Protein AF-A0A7C9RNE8-F1 (afdb_monomer)

Solvent-accessible surface area (backbone atoms only — not comparable to full-atom values): 7217 Å² total; per-residue (Å²): 137,89,84,79,63,89,86,53,54,73,66,55,44,54,53,49,50,53,52,52,53,47,56,58,43,52,35,71,68,46,35,50,52,49,52,48,52,63,75,42,45,91,76,50,52,70,67,58,57,49,52,54,51,52,52,55,50,53,52,31,50,56,46,13,55,58,44,45,55,36,30,7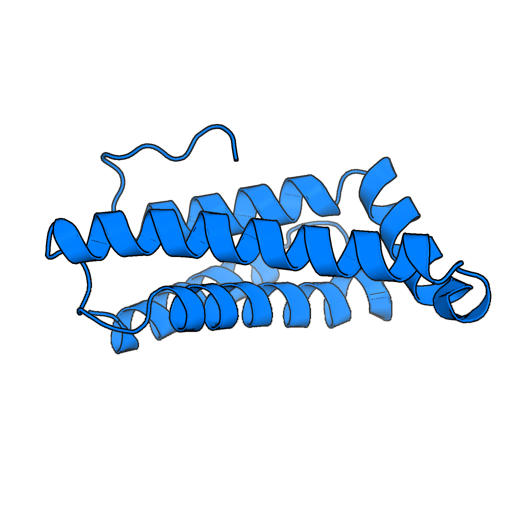6,71,67,74,31,52,93,62,65,33,59,59,52,21,44,53,58,47,47,56,53,50,55,50,44,46,52,37,41,71,70,67,62,49,70,74,88,44,72,66,54,52,50,53,53,50,54,52,51,54,54,51,46,70,75,40,93

Mean predicted aligned error: 4.88 Å

pLDDT: mean 87.77, std 9.47, range [42.12, 97.69]

Foldseek 3Di:
DPDDDLPDAPLVSLVVLLVVVLVVCLDPVNLVVVLCCVVCVVVDDPVRVVVVVVVLVVSLVVQLVSVVVCVVVVSWPPDRSSVLSVQSSVQSVVVCCVACNPVVHSDCDPVNSVSNSVSSVVSRVVTD

Radius of gyration: 15.44 Å; Cα contacts (8 Å, |Δi|>4): 75; chains: 1; bounding box: 42×25×38 Å

InterPro domains:
  IPR036271 Tetracyclin repressor-like, C-terminal domain superfamily [SSF48498] (9-104)
  IPR039536 Transcriptional regulator TetR, C-terminal, Proteobacteria type [PF14246] (13-116)

Organism: NCBI:txid2712852

Sequence (128 aa):
MQNVNHDDSVRDMLVGILRSMWALITTDSNRKALIIMFHEQPLLKKEQTSWIIDTFHSVIEQIAELLEERVQRGELRPLNCRLMARQLSALFQSYLFERVFILGEHELSEDSKRYFLANIDFLLECWK

Structure (mmCIF, N/CA/C/O backbone):
data_AF-A0A7C9RNE8-F1
#
_entry.id   AF-A0A7C9RNE8-F1
#
loop_
_atom_site.group_PDB
_atom_site.id
_atom_site.type_symbol
_atom_site.label_atom_id
_atom_site.label_alt_id
_atom_site.label_comp_id
_atom_site.label_asym_id
_atom_site.label_entity_id
_atom_site.label_seq_id
_atom_site.pdbx_PDB_ins_code
_atom_site.Cartn_x
_atom_site.Cartn_y
_atom_site.Cartn_z
_atom_site.occupancy
_atom_site.B_iso_or_equiv
_atom_site.auth_seq_id
_atom_site.auth_comp_id
_atom_site.auth_asym_id
_atom_site.auth_atom_id
_atom_site.pdbx_PDB_model_num
ATOM 1 N N . MET A 1 1 ? -0.685 11.190 -2.749 1.00 54.53 1 MET A N 1
ATOM 2 C CA . MET A 1 1 ? -1.921 10.382 -2.834 1.00 54.53 1 MET A CA 1
ATOM 3 C C . MET A 1 1 ? -3.081 11.328 -3.116 1.00 54.53 1 MET A C 1
ATOM 5 O O . MET A 1 1 ? -3.316 12.203 -2.301 1.00 54.53 1 MET A O 1
ATOM 9 N N . GLN A 1 2 ? -3.735 11.257 -4.276 1.00 42.12 2 GLN A N 1
ATOM 10 C CA . GLN A 1 2 ? -4.911 12.091 -4.576 1.00 42.12 2 GLN A CA 1
ATOM 11 C C . GLN A 1 2 ? -6.114 11.148 -4.732 1.00 42.12 2 GLN A C 1
ATOM 13 O O . GLN A 1 2 ? -6.044 10.245 -5.559 1.00 42.12 2 GLN A O 1
ATOM 18 N N . ASN A 1 3 ? -7.160 11.353 -3.917 1.00 50.31 3 ASN A N 1
ATOM 19 C CA . ASN A 1 3 ? -8.394 10.551 -3.752 1.00 50.31 3 ASN A CA 1
ATOM 20 C C . ASN A 1 3 ? -8.379 9.430 -2.690 1.00 50.31 3 ASN A C 1
ATOM 22 O O . ASN A 1 3 ? -8.786 8.307 -2.976 1.00 50.31 3 ASN A O 1
ATOM 26 N N . VAL A 1 4 ? -7.981 9.730 -1.448 1.00 57.59 4 VAL A N 1
ATOM 27 C CA . VAL A 1 4 ? -8.457 8.943 -0.292 1.00 57.59 4 VAL A CA 1
ATOM 28 C C . VAL A 1 4 ? -9.709 9.639 0.237 1.00 57.59 4 VAL A C 1
ATOM 30 O O . VAL A 1 4 ? -9.627 10.771 0.703 1.00 57.59 4 VAL A O 1
ATOM 33 N N . ASN A 1 5 ? -10.875 9.007 0.107 1.00 62.31 5 ASN A N 1
ATOM 34 C CA . ASN A 1 5 ? -12.119 9.542 0.650 1.00 62.31 5 ASN A CA 1
ATOM 35 C C . ASN A 1 5 ? -12.203 9.191 2.145 1.00 62.31 5 ASN A C 1
ATOM 37 O O . ASN A 1 5 ? -12.158 8.020 2.523 1.00 62.31 5 ASN A O 1
ATOM 41 N N . HIS A 1 6 ? -12.283 10.200 3.014 1.00 60.66 6 HIS A N 1
ATOM 42 C CA . HIS A 1 6 ? -12.213 10.004 4.468 1.00 60.66 6 HIS A CA 1
ATOM 43 C C . HIS A 1 6 ? -13.458 9.322 5.064 1.00 60.66 6 HIS A C 1
ATOM 45 O O . HIS A 1 6 ? -13.391 8.882 6.214 1.00 60.66 6 HIS A O 1
ATOM 51 N N . ASP A 1 7 ? -14.538 9.194 4.289 1.00 71.19 7 ASP A N 1
ATOM 52 C CA . ASP A 1 7 ? -15.770 8.487 4.671 1.00 71.19 7 ASP A CA 1
ATOM 53 C C . ASP A 1 7 ? -15.758 6.999 4.282 1.00 71.19 7 ASP A C 1
ATOM 55 O O . ASP A 1 7 ? -16.617 6.231 4.720 1.00 71.19 7 ASP A O 1
ATOM 59 N N . ASP A 1 8 ? -14.779 6.567 3.483 1.00 82.56 8 ASP A N 1
ATOM 60 C CA . ASP A 1 8 ? -14.659 5.169 3.079 1.00 82.56 8 ASP A CA 1
ATOM 61 C C . ASP A 1 8 ? -14.278 4.288 4.277 1.00 82.56 8 ASP A C 1
ATOM 63 O O . ASP A 1 8 ? -13.581 4.722 5.207 1.00 82.56 8 ASP A O 1
ATOM 67 N N . SER A 1 9 ? -14.699 3.019 4.233 1.00 92.12 9 SER A N 1
ATOM 68 C CA . SER A 1 9 ? -14.286 2.026 5.2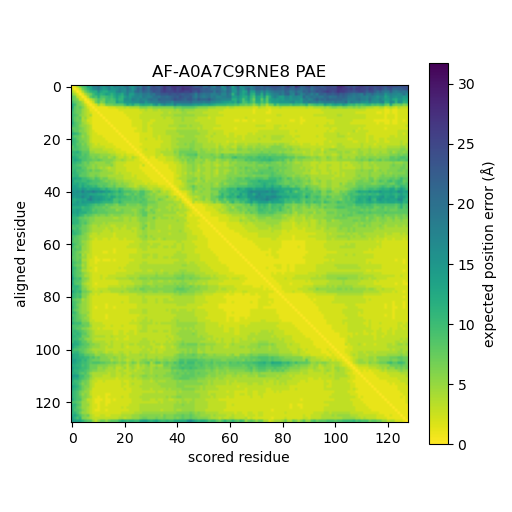24 1.00 92.12 9 SER A CA 1
ATOM 69 C C . SER A 1 9 ? -12.760 1.873 5.230 1.00 92.12 9 SER A C 1
ATOM 71 O O . SER A 1 9 ? -12.106 2.036 4.197 1.00 92.12 9 SER A O 1
ATOM 73 N N . VAL A 1 10 ? -12.164 1.483 6.367 1.00 94.06 10 VAL A N 1
ATOM 74 C CA . VAL A 1 10 ? -10.709 1.226 6.440 1.00 94.06 10 VAL A CA 1
ATOM 75 C C . VAL A 1 10 ? -10.255 0.253 5.346 1.00 94.06 10 VAL A C 1
ATOM 77 O O . VAL A 1 10 ? -9.187 0.416 4.764 1.00 94.06 10 VAL A O 1
ATOM 80 N N . ARG A 1 11 ? -11.085 -0.744 5.021 1.00 95.00 11 ARG A N 1
ATOM 81 C CA . ARG A 1 11 ? -10.798 -1.701 3.952 1.00 95.00 11 ARG A CA 1
ATOM 82 C C . ARG A 1 11 ? -10.687 -1.015 2.594 1.00 95.00 11 ARG A C 1
ATOM 84 O O . ARG A 1 11 ? -9.701 -1.224 1.894 1.00 95.00 11 ARG A O 1
ATOM 91 N N . ASP A 1 12 ? -11.666 -0.194 2.239 1.00 93.69 12 ASP A N 1
ATOM 92 C CA . ASP A 1 12 ? -11.696 0.499 0.949 1.00 93.69 12 ASP A CA 1
ATOM 93 C C . ASP A 1 12 ? -10.560 1.520 0.836 1.00 93.69 12 ASP A C 1
ATOM 95 O O . ASP A 1 12 ? -9.916 1.608 -0.210 1.00 93.69 12 ASP A O 1
ATOM 99 N N . MET A 1 13 ? -10.222 2.190 1.943 1.00 93.94 13 MET A N 1
ATOM 100 C CA . MET A 1 13 ? -9.037 3.042 2.043 1.00 93.94 13 MET A CA 1
ATOM 101 C C . MET A 1 13 ? -7.758 2.263 1.696 1.00 93.94 13 MET A C 1
ATOM 103 O O . MET A 1 13 ? -6.994 2.693 0.832 1.00 93.94 13 MET A O 1
ATOM 107 N N . LEU A 1 14 ? -7.526 1.099 2.316 1.00 94.62 14 LEU A N 1
ATOM 108 C CA . LEU A 1 14 ? -6.343 0.268 2.047 1.00 94.62 14 LEU A CA 1
ATOM 109 C C . LEU A 1 14 ? -6.299 -0.223 0.592 1.00 94.62 14 LEU A C 1
ATOM 111 O O . LEU A 1 14 ? -5.240 -0.209 -0.040 1.00 94.62 14 LEU A O 1
ATOM 115 N N . VAL A 1 15 ? -7.451 -0.599 0.027 1.00 93.75 15 VAL A N 1
ATOM 116 C CA . VAL A 1 15 ? -7.564 -0.970 -1.393 1.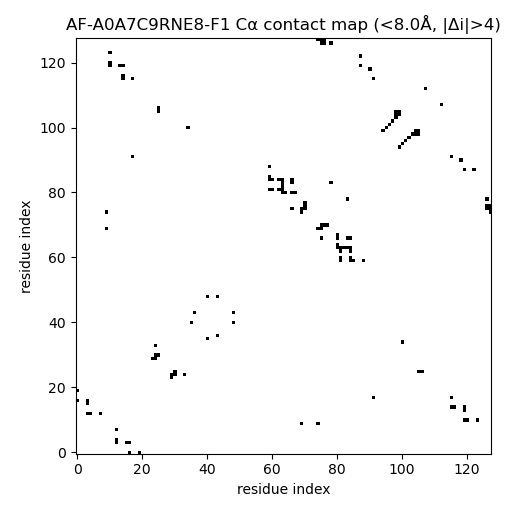00 93.75 15 VAL A CA 1
ATOM 117 C C . VAL A 1 15 ? -7.205 0.214 -2.294 1.00 93.75 15 VAL A C 1
ATOM 119 O O . VAL A 1 15 ? -6.469 0.046 -3.270 1.00 93.75 15 VAL A O 1
ATOM 122 N N . GLY A 1 16 ? -7.694 1.413 -1.974 1.00 91.81 16 GLY A N 1
ATOM 123 C CA . GLY A 1 16 ? -7.392 2.646 -2.698 1.00 91.81 16 GLY A CA 1
ATOM 124 C C . GLY A 1 16 ? -5.903 2.994 -2.675 1.00 91.81 16 GLY A C 1
ATOM 125 O O . GLY A 1 16 ? -5.338 3.355 -3.713 1.00 91.81 16 GLY A O 1
ATOM 126 N N . ILE A 1 17 ? -5.246 2.806 -1.527 1.00 92.38 17 ILE A N 1
ATOM 127 C CA . ILE A 1 17 ? -3.796 2.981 -1.372 1.00 92.38 17 ILE A CA 1
ATOM 128 C C . ILE A 1 17 ? -3.044 2.042 -2.322 1.00 92.38 17 ILE A C 1
ATOM 130 O O . ILE A 1 17 ? -2.255 2.517 -3.139 1.00 92.38 17 ILE A O 1
ATOM 134 N N . LEU A 1 18 ? -3.330 0.734 -2.293 1.00 90.94 18 LEU A N 1
ATOM 135 C CA . LEU A 1 18 ? -2.638 -0.236 -3.153 1.00 90.94 18 LEU A CA 1
ATOM 136 C C . LEU A 1 18 ? -2.867 0.028 -4.643 1.00 90.94 18 LEU A C 1
ATOM 138 O O . LEU A 1 18 ? -1.926 -0.040 -5.433 1.00 90.94 18 LEU A O 1
ATOM 142 N N . ARG A 1 19 ? -4.095 0.382 -5.039 1.00 88.75 19 ARG A N 1
ATOM 143 C CA . ARG A 1 19 ? -4.402 0.759 -6.429 1.00 88.75 19 ARG A CA 1
ATOM 144 C C . ARG A 1 19 ? -3.617 1.988 -6.871 1.00 88.75 19 ARG A C 1
ATOM 146 O O . ARG A 1 19 ? -3.094 2.004 -7.982 1.00 88.75 19 ARG A O 1
ATOM 153 N N . SER A 1 20 ? -3.513 2.991 -6.003 1.00 89.12 20 SER A N 1
ATOM 154 C CA . SER A 1 20 ? -2.760 4.216 -6.283 1.00 89.12 20 SER A CA 1
ATOM 155 C C . SER A 1 20 ? -1.265 3.934 -6.422 1.00 89.12 20 SER A C 1
ATOM 157 O O . SER A 1 20 ? -0.632 4.420 -7.358 1.00 89.12 20 SER A O 1
ATOM 159 N N . MET A 1 21 ? -0.705 3.113 -5.529 1.00 88.88 21 MET A N 1
ATOM 160 C CA . MET A 1 21 ? 0.697 2.699 -5.594 1.00 88.88 21 MET A CA 1
ATOM 161 C C . MET A 1 21 ? 0.985 1.887 -6.862 1.00 88.88 21 MET A C 1
ATOM 163 O O . MET A 1 21 ? 1.978 2.150 -7.539 1.00 88.88 21 MET A O 1
ATOM 167 N N . TRP A 1 22 ? 0.105 0.943 -7.216 1.00 88.38 22 TRP A N 1
ATOM 168 C CA . TRP A 1 22 ? 0.217 0.167 -8.451 1.00 88.38 22 TRP A CA 1
ATOM 169 C C . TRP A 1 22 ? 0.213 1.080 -9.672 1.00 88.38 22 TRP A C 1
ATOM 171 O O . TRP A 1 22 ? 1.175 1.080 -10.432 1.00 88.38 22 TRP A O 1
ATOM 181 N N . ALA A 1 23 ? -0.823 1.914 -9.815 1.00 86.88 23 ALA A N 1
ATOM 182 C CA . ALA A 1 23 ? -0.969 2.815 -10.952 1.00 86.88 23 ALA A CA 1
ATOM 183 C C . ALA A 1 23 ? 0.237 3.748 -11.109 1.00 86.88 23 ALA A C 1
ATOM 185 O O . ALA A 1 23 ? 0.702 3.953 -12.227 1.00 86.88 23 ALA A O 1
ATOM 186 N N . LEU A 1 24 ? 0.772 4.269 -9.999 1.00 86.50 24 LEU A N 1
ATOM 187 C CA . LEU A 1 24 ? 1.967 5.109 -10.006 1.00 86.50 24 LEU A CA 1
ATOM 188 C C . LEU A 1 24 ? 3.173 4.360 -10.586 1.00 86.50 24 LEU A C 1
ATOM 190 O O . LEU A 1 24 ? 3.866 4.891 -11.454 1.00 86.50 24 LEU A O 1
ATOM 194 N N . ILE A 1 25 ? 3.421 3.137 -10.125 1.00 83.19 25 ILE A N 1
ATOM 195 C CA . ILE A 1 25 ? 4.618 2.364 -10.477 1.00 83.19 25 ILE A CA 1
ATOM 196 C C . ILE A 1 25 ? 4.522 1.750 -11.869 1.00 83.19 25 ILE A C 1
ATOM 198 O O . ILE A 1 25 ? 5.530 1.682 -12.566 1.00 83.19 25 ILE A O 1
ATOM 202 N N . THR A 1 26 ? 3.332 1.345 -12.309 1.00 82.38 26 THR A N 1
ATOM 203 C CA . THR A 1 26 ? 3.153 0.689 -13.609 1.00 82.38 26 THR A CA 1
ATOM 204 C C . THR A 1 26 ? 2.959 1.651 -14.775 1.00 82.38 26 THR A C 1
ATOM 206 O O . THR A 1 26 ? 2.832 1.185 -15.909 1.00 82.38 26 THR A O 1
ATOM 209 N N . THR A 1 27 ? 2.970 2.972 -14.548 1.00 85.75 27 THR A N 1
ATOM 210 C CA . THR A 1 27 ? 3.129 3.925 -15.660 1.00 85.75 27 THR A CA 1
ATOM 211 C C . THR A 1 27 ? 4.410 3.602 -16.432 1.00 85.75 27 THR A C 1
ATOM 213 O O . THR A 1 27 ? 5.425 3.246 -15.835 1.00 85.75 27 THR A O 1
ATOM 216 N N . ASP A 1 28 ? 4.383 3.703 -17.765 1.00 82.75 28 ASP A N 1
ATOM 217 C CA . ASP A 1 28 ? 5.517 3.276 -18.599 1.00 82.75 28 ASP A CA 1
ATOM 218 C C . ASP A 1 28 ? 6.830 3.977 -18.206 1.00 82.75 28 ASP A C 1
ATOM 220 O O . ASP A 1 28 ? 7.870 3.326 -18.104 1.00 82.75 28 ASP A O 1
ATOM 224 N N . SER A 1 29 ? 6.765 5.275 -17.890 1.00 85.56 29 SER A N 1
ATOM 225 C CA . SER A 1 29 ? 7.909 6.060 -17.422 1.00 85.56 29 SER A CA 1
ATOM 226 C C . SER A 1 29 ? 8.444 5.571 -16.077 1.00 85.56 29 SER A C 1
ATOM 228 O O . SER A 1 29 ? 9.641 5.306 -15.962 1.00 85.56 29 SER A O 1
ATOM 230 N N . ASN A 1 30 ? 7.580 5.416 -15.068 1.00 84.69 30 ASN A N 1
ATOM 231 C CA . ASN A 1 30 ? 8.025 5.058 -13.720 1.00 84.69 30 ASN A CA 1
ATOM 232 C C . ASN A 1 30 ? 8.488 3.605 -13.661 1.00 84.69 30 ASN A C 1
ATOM 234 O O . ASN A 1 30 ? 9.497 3.317 -13.023 1.00 84.69 30 ASN A O 1
ATOM 238 N N . ARG A 1 31 ? 7.817 2.702 -14.384 1.00 86.12 31 ARG A N 1
ATOM 239 C CA . ARG A 1 31 ? 8.214 1.298 -14.492 1.00 86.12 31 ARG A CA 1
ATOM 240 C C . ARG A 1 31 ? 9.600 1.168 -15.107 1.00 86.12 31 ARG A C 1
ATOM 242 O O . ARG A 1 31 ? 10.454 0.500 -14.533 1.00 86.12 31 ARG A O 1
ATOM 249 N N . LYS A 1 32 ? 9.845 1.816 -16.254 1.00 84.31 32 LYS A N 1
ATOM 250 C CA . LYS A 1 32 ? 11.163 1.798 -16.911 1.00 84.31 32 LYS A CA 1
ATOM 251 C C . LYS A 1 32 ? 12.235 2.401 -16.013 1.00 84.31 32 LYS A C 1
ATOM 253 O O . LYS A 1 32 ? 13.295 1.804 -15.873 1.00 84.31 32 LYS A O 1
ATOM 258 N N . ALA A 1 33 ? 11.946 3.535 -15.373 1.00 83.81 33 ALA A N 1
ATOM 259 C CA . ALA A 1 33 ? 12.869 4.158 -14.433 1.00 83.81 33 ALA A CA 1
ATOM 260 C C . ALA A 1 33 ? 13.219 3.210 -13.277 1.00 83.81 33 ALA A C 1
ATOM 262 O O . ALA A 1 33 ? 14.395 3.023 -12.985 1.00 83.81 33 ALA A O 1
ATOM 263 N N . LEU A 1 34 ? 12.227 2.561 -12.662 1.00 82.56 34 LEU A N 1
ATOM 264 C CA . LEU A 1 34 ? 12.448 1.600 -11.580 1.00 82.56 34 LEU A CA 1
ATOM 265 C C . LEU A 1 34 ? 13.252 0.384 -12.045 1.00 82.56 34 LEU A C 1
ATOM 267 O O . LEU A 1 34 ? 14.232 0.043 -11.394 1.00 82.56 34 LEU A O 1
ATOM 271 N N . ILE A 1 35 ? 12.902 -0.227 -13.181 1.00 82.62 35 ILE A N 1
ATOM 272 C CA . ILE A 1 35 ? 13.649 -1.364 -13.746 1.00 82.62 35 ILE A CA 1
ATOM 273 C C . ILE A 1 35 ? 15.114 -0.987 -13.98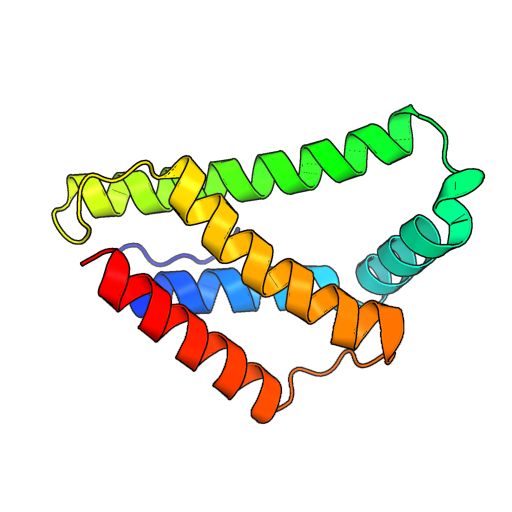8 1.00 82.62 35 ILE A C 1
ATOM 275 O O . ILE A 1 35 ? 16.004 -1.739 -13.603 1.00 82.62 35 ILE A O 1
ATOM 279 N N . ILE A 1 36 ? 15.373 0.181 -14.587 1.00 82.44 36 ILE A N 1
ATOM 280 C CA . ILE A 1 36 ? 16.737 0.677 -14.809 1.00 82.44 36 ILE A CA 1
ATOM 281 C C . ILE A 1 36 ? 17.448 0.875 -13.471 1.00 82.44 36 ILE A C 1
ATOM 283 O O . ILE A 1 36 ? 18.571 0.418 -13.313 1.00 82.44 36 ILE A O 1
ATOM 287 N N . MET A 1 37 ? 16.802 1.508 -12.491 1.00 79.06 37 MET A N 1
ATOM 288 C CA . MET A 1 37 ? 17.409 1.740 -11.179 1.00 79.06 37 MET A CA 1
ATOM 289 C C . MET A 1 37 ? 17.751 0.436 -10.444 1.00 79.06 37 MET A C 1
ATOM 291 O O . MET A 1 37 ? 18.770 0.378 -9.761 1.00 79.06 37 MET A O 1
ATOM 295 N N . PHE A 1 38 ? 16.937 -0.613 -10.590 1.00 78.38 38 PHE A N 1
ATOM 296 C CA . PHE A 1 38 ? 17.222 -1.920 -9.997 1.00 78.38 38 PHE A CA 1
ATOM 297 C C . PHE A 1 38 ? 18.312 -2.690 -10.755 1.00 78.38 38 PHE A C 1
ATOM 299 O O . PHE A 1 38 ? 19.210 -3.234 -10.116 1.00 78.38 38 PHE A O 1
ATOM 306 N N . HIS A 1 39 ? 18.271 -2.724 -12.091 1.00 80.31 39 HIS A N 1
ATOM 307 C CA . HIS A 1 39 ? 19.279 -3.428 -12.894 1.00 80.31 39 HIS A CA 1
ATOM 308 C C . HIS A 1 39 ? 20.646 -2.745 -12.862 1.00 80.31 39 HIS A C 1
ATOM 310 O O . HIS A 1 39 ? 21.668 -3.407 -12.712 1.00 80.31 39 HIS A O 1
ATOM 316 N N . GLU A 1 40 ? 20.664 -1.419 -12.950 1.00 81.81 40 GLU A N 1
ATOM 317 C CA . GLU A 1 40 ? 21.879 -0.608 -12.988 1.00 81.81 40 GLU A CA 1
ATOM 318 C C . GLU A 1 40 ? 22.268 -0.104 -11.593 1.00 81.81 40 GLU A C 1
ATOM 320 O O . GLU A 1 40 ? 23.003 0.875 -11.473 1.00 81.81 40 GLU A O 1
ATOM 325 N N . GLN A 1 41 ? 21.793 -0.756 -10.522 1.00 79.50 41 GLN A N 1
ATOM 326 C CA . GLN A 1 41 ? 22.082 -0.364 -9.138 1.00 79.50 41 GLN A CA 1
ATOM 327 C C . GLN A 1 41 ? 23.581 -0.106 -8.881 1.00 79.50 41 GLN A C 1
ATOM 329 O O . GLN A 1 41 ? 23.883 0.902 -8.237 1.00 79.50 41 GLN A O 1
ATOM 334 N N . PRO A 1 42 ? 24.530 -0.910 -9.411 1.00 81.94 42 PRO A N 1
ATOM 335 C CA . PRO A 1 42 ? 25.960 -0.649 -9.234 1.00 81.94 42 PRO A CA 1
ATOM 336 C C . PRO A 1 42 ? 26.461 0.630 -9.922 1.00 81.94 42 PRO A C 1
ATOM 338 O O . PRO A 1 42 ? 27.510 1.153 -9.550 1.00 81.94 42 PRO A O 1
ATOM 341 N N . LEU A 1 43 ? 25.737 1.126 -10.930 1.00 81.06 43 LEU A N 1
ATOM 342 C CA . LEU A 1 43 ? 26.054 2.347 -11.676 1.00 81.06 43 LEU A CA 1
ATOM 343 C C . LEU A 1 43 ? 25.368 3.591 -11.095 1.00 81.06 43 LEU A C 1
ATOM 345 O O . LEU A 1 43 ? 25.696 4.714 -11.490 1.00 81.06 43 LEU A O 1
ATOM 349 N N . LEU A 1 44 ? 24.426 3.418 -10.162 1.00 80.62 44 LEU A N 1
ATOM 350 C CA . LEU A 1 44 ? 23.759 4.534 -9.504 1.00 80.62 44 LEU A CA 1
ATOM 351 C C . LEU A 1 44 ? 24.701 5.242 -8.530 1.00 80.62 44 LEU A C 1
ATOM 353 O O . LEU A 1 44 ? 25.412 4.635 -7.727 1.00 80.62 44 LEU A O 1
ATOM 357 N N . LYS A 1 45 ? 24.651 6.575 -8.543 1.00 84.50 45 LYS A N 1
ATOM 358 C CA . LYS A 1 45 ? 25.300 7.390 -7.516 1.00 84.50 45 LYS A CA 1
ATOM 359 C C . LYS A 1 45 ? 24.598 7.175 -6.178 1.00 84.50 45 LYS A C 1
ATOM 361 O O . LYS A 1 45 ? 23.379 7.024 -6.125 1.00 84.50 45 LYS A O 1
ATOM 366 N N . LYS A 1 46 ? 25.351 7.291 -5.081 1.00 83.94 46 LYS A N 1
ATOM 367 C CA . LYS A 1 46 ? 24.819 7.201 -3.709 1.00 83.94 46 LYS A CA 1
ATOM 368 C C . LYS A 1 46 ? 23.574 8.073 -3.496 1.00 83.94 46 LYS A C 1
ATOM 370 O O . LYS A 1 46 ? 22.615 7.615 -2.894 1.00 83.94 46 LYS A O 1
ATOM 375 N N . GLU A 1 47 ? 23.579 9.295 -4.025 1.00 83.25 47 GLU A N 1
ATOM 376 C CA . GLU A 1 47 ? 22.448 10.231 -3.945 1.00 83.25 47 GLU A CA 1
ATOM 377 C C . GLU A 1 47 ? 21.176 9.685 -4.609 1.00 83.25 47 GLU A C 1
ATOM 379 O O . GLU A 1 47 ? 20.088 9.834 -4.061 1.00 83.25 47 GLU A O 1
ATOM 384 N N . GLN A 1 48 ? 21.306 9.003 -5.751 1.00 78.31 48 GLN A N 1
ATOM 385 C CA . GLN A 1 48 ? 20.176 8.399 -6.464 1.00 78.31 48 GLN A CA 1
ATOM 386 C C . GLN A 1 48 ? 19.608 7.220 -5.671 1.00 78.31 48 GLN A C 1
ATOM 388 O O . GLN A 1 48 ? 18.397 7.111 -5.506 1.00 78.31 48 GLN A O 1
ATOM 393 N N . THR A 1 49 ? 20.479 6.380 -5.108 1.00 80.44 49 THR A N 1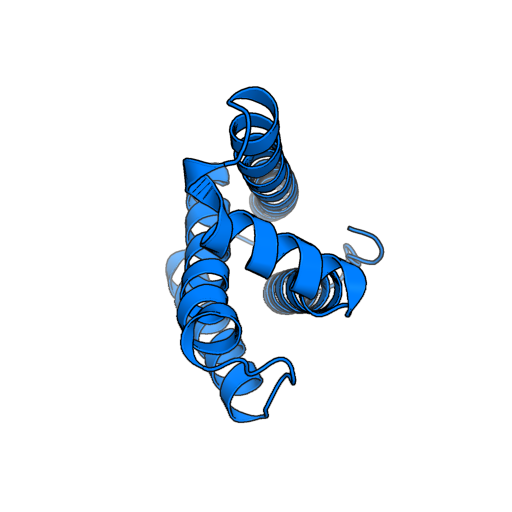
ATOM 394 C CA . THR A 1 49 ? 20.068 5.262 -4.249 1.00 80.44 49 THR A CA 1
ATOM 395 C C . THR A 1 49 ? 19.381 5.751 -2.970 1.00 80.44 49 THR A C 1
ATOM 397 O O . THR A 1 49 ? 18.361 5.192 -2.570 1.00 80.44 49 THR A O 1
ATOM 400 N N . SER A 1 50 ? 19.891 6.818 -2.346 1.00 84.50 50 SER A N 1
ATOM 401 C CA . SER A 1 50 ? 19.261 7.446 -1.176 1.00 84.50 50 SER A CA 1
ATOM 402 C C . SER A 1 50 ? 17.889 8.026 -1.509 1.00 84.50 50 SER A C 1
ATOM 404 O O . SER A 1 50 ? 16.932 7.755 -0.792 1.00 84.50 50 SER A O 1
ATOM 406 N N . TRP A 1 51 ? 17.759 8.730 -2.636 1.00 82.75 51 TRP A N 1
ATOM 407 C CA . TRP A 1 51 ? 16.484 9.302 -3.070 1.00 82.75 51 TRP A CA 1
ATOM 408 C C . TRP A 1 51 ? 15.375 8.246 -3.240 1.00 82.75 51 TRP A C 1
ATOM 410 O O . TRP A 1 51 ? 14.226 8.484 -2.861 1.00 82.75 51 TRP A O 1
ATOM 420 N N . ILE A 1 52 ? 15.707 7.054 -3.752 1.00 79.00 52 ILE A N 1
ATOM 421 C CA . ILE A 1 52 ? 14.751 5.938 -3.871 1.00 79.00 52 ILE A CA 1
ATOM 422 C C . ILE A 1 52 ? 14.260 5.500 -2.486 1.00 79.00 52 ILE A C 1
ATOM 424 O O . ILE A 1 52 ? 13.056 5.357 -2.265 1.00 79.00 52 ILE A O 1
ATOM 428 N N . ILE A 1 53 ? 15.187 5.299 -1.548 1.00 84.94 53 ILE A N 1
ATOM 429 C CA . ILE A 1 53 ? 14.870 4.874 -0.179 1.00 84.94 53 ILE A CA 1
ATOM 430 C C . ILE A 1 53 ? 13.992 5.921 0.514 1.00 84.94 53 ILE A C 1
ATOM 432 O O . ILE A 1 53 ? 12.972 5.573 1.109 1.00 84.94 53 ILE A O 1
ATOM 436 N N . ASP A 1 54 ? 14.338 7.199 0.381 1.00 87.81 54 ASP A N 1
ATOM 437 C CA . ASP A 1 54 ? 13.592 8.303 0.984 1.00 87.81 54 ASP A CA 1
ATOM 438 C C . ASP A 1 54 ? 12.181 8.427 0.399 1.00 87.81 54 ASP A C 1
ATOM 440 O O . ASP A 1 54 ? 11.226 8.700 1.128 1.00 87.81 54 ASP A O 1
ATOM 444 N N . THR A 1 55 ? 12.017 8.132 -0.894 1.00 84.50 55 THR A N 1
ATOM 445 C CA . THR A 1 55 ? 10.699 8.069 -1.537 1.00 84.50 55 THR A CA 1
ATOM 446 C C . THR A 1 55 ? 9.833 6.976 -0.909 1.00 84.50 55 THR A C 1
ATOM 448 O O . THR A 1 55 ? 8.686 7.235 -0.541 1.00 84.50 55 THR A O 1
ATOM 451 N N . PHE A 1 56 ? 10.371 5.766 -0.714 1.00 86.62 56 PHE A N 1
ATOM 452 C CA . PHE A 1 56 ? 9.633 4.692 -0.041 1.00 86.62 56 PHE A CA 1
ATOM 453 C C . PHE A 1 56 ? 9.318 5.028 1.418 1.00 86.62 56 PHE A C 1
ATOM 455 O O . PHE A 1 56 ? 8.206 4.762 1.874 1.00 86.62 56 PHE A O 1
ATOM 462 N N . HIS A 1 57 ? 10.255 5.644 2.142 1.00 91.62 57 HIS A N 1
ATOM 463 C CA . HIS A 1 57 ? 10.006 6.103 3.506 1.00 91.62 57 HIS A CA 1
ATOM 464 C C . HIS A 1 57 ? 8.881 7.137 3.559 1.00 91.62 57 HIS A C 1
ATOM 466 O O . HIS A 1 57 ? 7.978 6.989 4.374 1.00 91.62 57 HIS A O 1
ATOM 472 N N . SER A 1 58 ? 8.870 8.122 2.659 1.00 91.50 58 SER A N 1
ATOM 473 C CA . SER A 1 58 ? 7.805 9.127 2.598 1.00 91.50 58 SER A CA 1
ATOM 474 C C . SER A 1 58 ? 6.427 8.511 2.339 1.00 91.50 58 SER A C 1
ATOM 476 O O . SER A 1 58 ? 5.440 8.946 2.929 1.00 91.50 58 SER A O 1
ATOM 478 N N . VAL A 1 59 ? 6.344 7.477 1.495 1.00 90.12 59 VAL A N 1
ATOM 479 C CA . VAL A 1 59 ? 5.086 6.746 1.267 1.00 90.12 59 VAL A CA 1
ATOM 480 C C . VAL A 1 59 ? 4.645 5.996 2.525 1.00 90.12 59 VAL A C 1
ATOM 482 O O . VAL A 1 59 ? 3.466 6.020 2.864 1.00 90.12 59 VAL A O 1
ATOM 485 N N . ILE A 1 60 ? 5.579 5.363 3.239 1.00 95.06 60 ILE A N 1
ATOM 486 C CA . ILE A 1 60 ? 5.286 4.678 4.504 1.00 95.06 60 ILE A CA 1
ATOM 487 C C . ILE A 1 60 ? 4.761 5.665 5.552 1.00 95.06 60 ILE A C 1
ATOM 489 O O . ILE A 1 60 ? 3.784 5.344 6.221 1.00 95.06 60 ILE A O 1
ATOM 493 N N . GLU A 1 61 ? 5.364 6.851 5.684 1.00 96.50 61 GLU A N 1
ATOM 494 C CA . GLU A 1 61 ? 4.878 7.866 6.630 1.00 96.50 61 GLU A CA 1
ATOM 495 C C . GLU A 1 61 ? 3.473 8.362 6.252 1.00 96.50 61 GLU A C 1
ATOM 497 O O . GLU A 1 61 ? 2.599 8.388 7.110 1.00 96.50 61 GLU A O 1
ATOM 502 N N . GLN A 1 62 ? 3.195 8.627 4.968 1.00 94.06 62 GLN A N 1
ATOM 503 C CA . GLN A 1 62 ? 1.845 9.012 4.517 1.00 94.06 62 GLN A CA 1
ATOM 504 C C . GLN A 1 62 ? 0.788 7.942 4.839 1.00 94.06 62 GLN A C 1
ATOM 506 O O . GLN A 1 62 ? -0.331 8.255 5.237 1.00 94.06 62 GLN A O 1
ATOM 511 N N . ILE A 1 63 ? 1.123 6.658 4.673 1.00 95.75 63 ILE A N 1
ATOM 512 C CA . ILE A 1 63 ? 0.220 5.561 5.050 1.00 95.75 63 ILE A CA 1
ATOM 513 C C . ILE A 1 63 ? 0.047 5.514 6.574 1.00 95.75 63 ILE A C 1
ATOM 515 O O . ILE A 1 63 ? -1.058 5.260 7.048 1.00 95.75 63 ILE A O 1
ATOM 519 N N . ALA A 1 64 ? 1.115 5.747 7.341 1.00 97.62 64 ALA A N 1
ATOM 520 C CA . ALA A 1 64 ? 1.060 5.754 8.798 1.00 97.62 64 ALA A CA 1
ATOM 521 C C . ALA A 1 64 ? 0.139 6.864 9.321 1.00 97.62 64 ALA A C 1
ATOM 523 O O . ALA A 1 64 ? -0.713 6.571 10.151 1.00 97.62 64 ALA A O 1
ATOM 524 N N . GLU A 1 65 ? 0.236 8.078 8.777 1.00 96.75 65 GLU A N 1
ATOM 525 C CA . GLU A 1 65 ? -0.644 9.208 9.110 1.00 96.75 65 GLU A CA 1
ATOM 526 C C . GLU A 1 65 ? -2.123 8.861 8.866 1.00 96.75 65 GLU A C 1
ATOM 528 O O . GLU A 1 65 ? -2.964 9.036 9.748 1.00 96.75 65 GLU A O 1
ATOM 533 N N . LEU A 1 66 ? -2.442 8.260 7.712 1.00 95.00 66 LEU A N 1
ATOM 534 C CA . LEU A 1 66 ? -3.805 7.801 7.416 1.00 95.00 66 LEU A CA 1
ATOM 535 C C . LEU A 1 66 ? -4.289 6.735 8.408 1.00 95.00 66 LEU A C 1
ATOM 537 O O . LEU A 1 66 ? -5.458 6.723 8.784 1.00 95.00 66 LEU A O 1
ATOM 541 N N . LEU A 1 67 ? -3.413 5.825 8.838 1.00 96.69 67 LEU A N 1
ATOM 542 C CA . LEU A 1 67 ? -3.753 4.806 9.832 1.00 96.69 67 LEU A CA 1
ATOM 543 C C . LEU A 1 67 ? -3.950 5.411 11.228 1.00 96.69 67 LEU A C 1
ATOM 545 O O . LEU A 1 67 ? -4.865 4.991 11.936 1.00 96.69 67 LEU A O 1
ATOM 549 N N . GLU A 1 68 ? -3.155 6.414 11.605 1.00 97.50 68 GLU A N 1
ATOM 550 C CA . GLU A 1 68 ? -3.295 7.136 12.874 1.00 97.50 68 GLU A CA 1
ATOM 551 C C . GLU A 1 68 ? -4.658 7.819 12.981 1.00 97.50 68 GLU A C 1
ATOM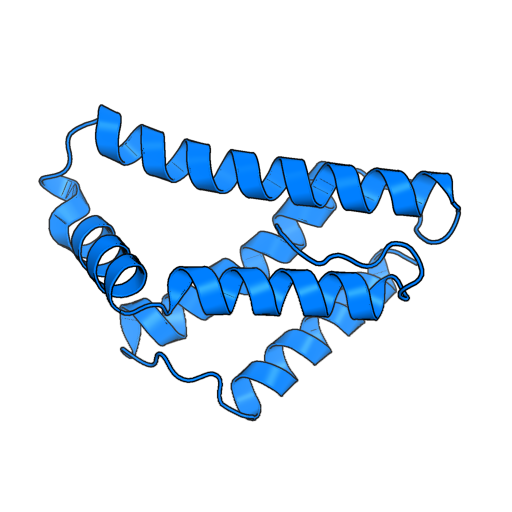 553 O O . GLU A 1 68 ? -5.320 7.696 14.014 1.00 97.50 68 GLU A O 1
ATOM 558 N N . GLU A 1 69 ? -5.136 8.452 11.905 1.00 95.31 69 GLU A N 1
ATOM 559 C CA . GLU A 1 69 ? -6.485 9.028 11.861 1.00 95.31 69 GLU A CA 1
ATOM 560 C C . GLU A 1 69 ? -7.566 7.972 12.143 1.00 95.31 69 GLU A C 1
ATOM 562 O O . GLU A 1 69 ? -8.514 8.217 12.893 1.00 95.31 69 GLU A O 1
ATOM 567 N N . ARG A 1 70 ? -7.424 6.767 11.578 1.00 94.69 70 ARG A N 1
ATOM 568 C CA . ARG A 1 70 ? -8.385 5.667 11.768 1.00 94.69 70 ARG A CA 1
ATOM 569 C C . ARG A 1 70 ? -8.331 5.081 13.177 1.00 94.69 70 ARG A C 1
ATOM 571 O O . ARG A 1 70 ? -9.375 4.742 13.734 1.00 94.69 70 ARG A O 1
ATOM 578 N N . VAL A 1 71 ? -7.147 5.018 13.783 1.00 96.75 71 VAL A N 1
ATOM 579 C CA . VAL A 1 71 ? -6.983 4.660 15.201 1.00 96.75 71 VAL A CA 1
ATOM 580 C C . VAL A 1 71 ? -7.658 5.693 16.105 1.00 96.75 71 VAL A C 1
ATOM 582 O O . VAL A 1 71 ? -8.396 5.317 17.013 1.00 96.75 71 VAL A O 1
ATOM 585 N N . GLN A 1 72 ? -7.476 6.991 15.843 1.00 95.81 72 GLN A N 1
ATOM 586 C CA . GLN A 1 72 ? -8.099 8.067 16.628 1.00 95.81 72 GLN A CA 1
ATOM 587 C C . GLN A 1 72 ? -9.632 8.051 16.551 1.00 95.81 72 GLN A C 1
ATOM 589 O O . GLN A 1 72 ? -10.302 8.395 17.524 1.00 95.81 72 GLN A O 1
ATOM 594 N N . ARG A 1 73 ? -10.195 7.607 15.422 1.00 94.19 73 ARG A N 1
ATOM 595 C CA . ARG A 1 73 ? -11.642 7.398 15.241 1.00 94.19 73 ARG A CA 1
ATOM 596 C C . ARG A 1 73 ? -12.170 6.113 15.893 1.00 94.19 73 ARG A C 1
ATOM 598 O O . ARG A 1 73 ? -13.376 5.883 15.881 1.00 94.19 73 ARG A O 1
ATOM 605 N N . GLY A 1 74 ? -11.297 5.275 16.455 1.00 95.06 74 GLY A N 1
ATOM 606 C CA . GLY A 1 74 ? -11.665 3.988 17.049 1.00 95.06 74 GLY A CA 1
ATOM 607 C C . GLY A 1 74 ? -12.000 2.898 16.026 1.00 95.06 74 GLY A C 1
ATOM 608 O O . GLY A 1 74 ? -12.581 1.880 16.390 1.00 95.06 74 GLY A O 1
ATOM 609 N N . GLU A 1 75 ? -11.647 3.094 14.751 1.00 95.50 75 GLU A N 1
ATOM 610 C CA . GLU A 1 75 ? -11.899 2.127 13.672 1.00 95.50 75 GLU A CA 1
ATOM 611 C C . GLU A 1 75 ? -10.833 1.014 13.619 1.00 95.50 75 GLU A C 1
ATOM 613 O O . GLU A 1 75 ? -11.068 -0.050 13.039 1.00 95.50 75 GLU A O 1
ATOM 618 N N . LEU A 1 76 ? -9.661 1.264 14.213 1.00 96.75 76 LEU A N 1
ATOM 619 C CA . LEU A 1 76 ? -8.515 0.358 14.311 1.00 96.75 76 LEU A CA 1
ATOM 620 C C . LEU A 1 76 ? -7.985 0.307 15.750 1.00 96.75 76 LEU A C 1
ATOM 622 O O . LEU A 1 76 ? -8.093 1.279 16.501 1.00 96.75 76 LEU A O 1
ATOM 626 N N . ARG A 1 77 ? -7.356 -0.812 16.128 1.00 96.44 77 ARG A N 1
ATOM 627 C CA . ARG A 1 77 ? -6.650 -0.952 17.410 1.00 96.44 77 ARG A CA 1
ATOM 628 C C . ARG A 1 77 ? -5.485 0.042 17.504 1.00 96.44 77 ARG A C 1
ATOM 630 O O . ARG A 1 77 ? -4.826 0.287 16.494 1.00 96.44 77 ARG A O 1
ATOM 637 N N . PRO A 1 78 ? -5.145 0.535 18.710 1.00 95.50 78 PRO A N 1
ATOM 638 C CA . PRO A 1 78 ? -4.039 1.469 18.929 1.00 95.50 78 PRO A CA 1
ATOM 639 C C . PRO A 1 78 ? -2.672 0.770 18.856 1.00 95.50 78 PRO A C 1
ATOM 641 O O . PRO A 1 78 ? -1.957 0.626 19.847 1.00 95.50 78 PRO A O 1
ATOM 644 N N . LEU A 1 79 ? -2.326 0.286 17.667 1.00 95.12 79 LEU A N 1
ATOM 645 C CA . LEU A 1 79 ? -1.043 -0.325 17.341 1.00 95.12 79 LEU A CA 1
ATOM 646 C C . LEU A 1 79 ? -0.059 0.733 16.819 1.00 95.12 79 LEU A C 1
ATOM 648 O O . LEU A 1 79 ? -0.405 1.888 16.572 1.00 95.12 79 LEU A O 1
ATOM 652 N N . ASN A 1 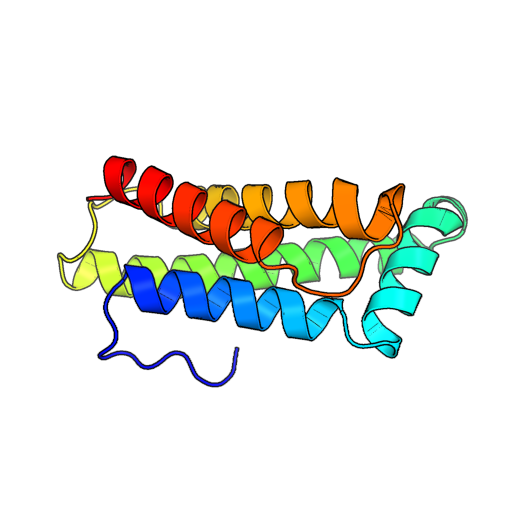80 ? 1.196 0.329 16.620 1.00 97.00 80 ASN A N 1
ATOM 653 C CA . ASN A 1 80 ? 2.195 1.184 15.988 1.00 97.00 80 ASN A CA 1
ATOM 654 C C . ASN A 1 80 ? 1.858 1.371 14.493 1.00 97.00 80 ASN A C 1
ATOM 656 O O . ASN A 1 80 ? 2.139 0.491 13.676 1.00 97.00 80 ASN A O 1
ATOM 660 N N . CYS A 1 81 ? 1.281 2.522 14.141 1.00 97.69 81 CYS A N 1
ATOM 661 C CA . CYS A 1 81 ? 0.801 2.820 12.786 1.00 97.69 81 CYS A CA 1
ATOM 662 C C . CYS A 1 81 ? 1.920 2.811 11.739 1.00 97.69 81 CYS A C 1
ATOM 664 O O . CYS A 1 81 ? 1.720 2.353 10.615 1.00 97.69 81 CYS A O 1
ATOM 666 N N . ARG A 1 82 ? 3.139 3.199 12.123 1.00 97.19 82 ARG A N 1
ATOM 667 C CA . ARG A 1 82 ? 4.316 3.099 11.254 1.00 97.19 82 ARG A CA 1
ATOM 668 C C . ARG A 1 82 ? 4.671 1.649 10.927 1.00 97.19 82 ARG A C 1
ATOM 670 O O . ARG A 1 82 ? 5.053 1.341 9.798 1.00 97.19 82 ARG A O 1
ATOM 677 N N . LEU A 1 83 ? 4.538 0.738 11.891 1.00 96.62 83 LEU A N 1
ATOM 678 C CA . LEU A 1 83 ? 4.748 -0.691 11.657 1.00 96.62 83 LEU A CA 1
ATOM 679 C C . LEU A 1 83 ? 3.645 -1.281 10.770 1.00 96.62 83 LEU A C 1
ATOM 681 O O . LEU A 1 83 ? 3.955 -2.039 9.854 1.00 96.62 83 LEU A O 1
ATOM 685 N N . MET A 1 84 ? 2.389 -0.890 10.983 1.00 97.31 84 MET A N 1
ATOM 686 C CA . MET A 1 84 ? 1.264 -1.289 10.127 1.00 97.31 84 MET A CA 1
ATOM 687 C C . MET A 1 84 ? 1.468 -0.820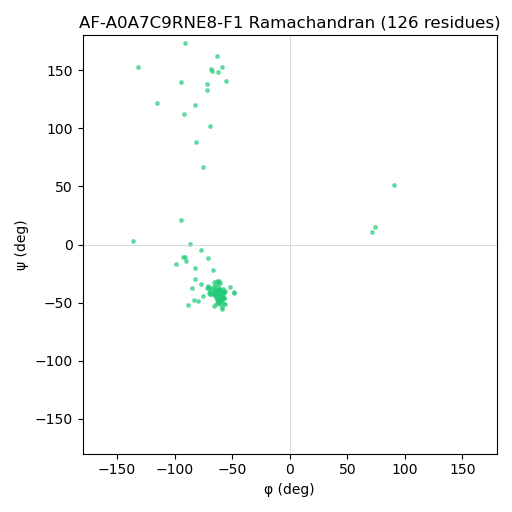 8.677 1.00 97.31 84 MET A C 1
ATOM 689 O O . MET A 1 84 ? 1.341 -1.606 7.738 1.00 97.31 84 MET A O 1
ATOM 693 N N . ALA A 1 85 ? 1.885 0.434 8.485 1.00 97.06 85 ALA A N 1
ATOM 694 C CA . ALA A 1 85 ? 2.214 0.988 7.174 1.00 97.06 85 ALA A CA 1
ATOM 695 C C . ALA A 1 85 ? 3.360 0.230 6.486 1.00 97.06 85 ALA A C 1
ATOM 697 O O . ALA A 1 85 ? 3.301 -0.042 5.283 1.00 97.06 85 ALA A O 1
ATOM 698 N N . ARG A 1 86 ? 4.389 -0.167 7.249 1.00 95.81 86 ARG A N 1
ATOM 699 C CA . ARG A 1 86 ? 5.480 -1.019 6.750 1.00 95.81 86 ARG A CA 1
ATOM 700 C C . ARG A 1 86 ? 4.991 -2.401 6.334 1.00 95.81 86 ARG A C 1
ATOM 702 O O . ARG A 1 86 ? 5.421 -2.880 5.292 1.00 95.81 86 ARG A O 1
ATOM 709 N N . GLN A 1 87 ? 4.097 -3.026 7.099 1.00 95.31 87 GLN A N 1
ATOM 710 C CA . GLN A 1 87 ? 3.513 -4.325 6.748 1.00 95.31 87 GLN A CA 1
ATOM 711 C C . GLN A 1 87 ? 2.722 -4.246 5.437 1.00 95.31 87 GLN A C 1
ATOM 713 O O . GLN A 1 87 ? 2.956 -5.054 4.539 1.00 95.31 87 GLN A O 1
ATOM 718 N N . LEU A 1 88 ? 1.861 -3.233 5.284 1.00 95.19 88 LEU A N 1
ATOM 719 C CA . LEU A 1 88 ? 1.132 -2.993 4.034 1.00 95.19 88 LEU A CA 1
ATOM 720 C C . LEU A 1 88 ? 2.086 -2.775 2.853 1.00 95.19 88 LEU A C 1
ATOM 722 O O . LEU A 1 88 ? 1.927 -3.376 1.791 1.00 95.19 88 LEU A O 1
ATOM 726 N N . SER A 1 89 ? 3.101 -1.933 3.051 1.00 93.88 89 SER A N 1
ATOM 727 C CA . SER A 1 89 ? 4.079 -1.608 2.010 1.00 93.88 89 SER A CA 1
ATOM 728 C C . SER A 1 89 ? 4.912 -2.825 1.608 1.00 93.88 89 SER A C 1
ATOM 730 O O . SER A 1 89 ? 5.165 -3.017 0.423 1.00 93.88 89 SER A O 1
ATOM 732 N N . ALA A 1 90 ? 5.299 -3.673 2.564 1.00 93.19 90 ALA A N 1
ATOM 733 C CA . ALA A 1 90 ? 6.085 -4.876 2.310 1.00 93.19 90 ALA A CA 1
ATOM 734 C C . ALA A 1 90 ? 5.326 -5.895 1.449 1.00 93.19 90 ALA A C 1
ATOM 736 O O . ALA A 1 90 ? 5.914 -6.475 0.538 1.00 93.19 90 ALA A O 1
ATOM 737 N N . LEU A 1 91 ? 4.020 -6.070 1.677 1.00 92.25 91 LEU A N 1
ATOM 738 C CA . LEU A 1 91 ? 3.172 -6.926 0.837 1.00 92.25 91 LEU A CA 1
ATOM 739 C C . LEU A 1 91 ? 3.177 -6.460 -0.618 1.00 92.25 91 LEU A C 1
ATOM 741 O O . LEU A 1 91 ? 3.361 -7.247 -1.546 1.00 92.25 91 LEU A O 1
ATOM 745 N N . PHE A 1 92 ? 3.023 -5.154 -0.815 1.00 90.75 92 PHE A N 1
ATOM 746 C CA . PHE A 1 92 ? 3.031 -4.558 -2.139 1.00 90.75 92 PHE A CA 1
ATOM 747 C C . PHE A 1 92 ? 4.409 -4.624 -2.813 1.00 90.75 92 PHE A C 1
ATOM 749 O O . PHE A 1 92 ? 4.505 -4.968 -3.989 1.00 90.75 92 PHE A O 1
ATOM 756 N N . GLN A 1 93 ? 5.483 -4.351 -2.070 1.00 89.44 93 GLN A N 1
ATOM 757 C CA . GLN A 1 93 ? 6.860 -4.439 -2.563 1.00 89.44 93 GLN A CA 1
ATOM 758 C C . GLN A 1 93 ? 7.249 -5.871 -2.940 1.00 89.44 93 GLN A C 1
ATOM 760 O O . GLN A 1 93 ? 7.847 -6.073 -3.993 1.00 89.44 93 GLN A O 1
ATOM 765 N N . SER A 1 94 ? 6.879 -6.857 -2.118 1.00 90.94 94 SER A N 1
ATOM 766 C CA . SER A 1 94 ? 7.096 -8.278 -2.409 1.00 90.94 94 SER A CA 1
ATOM 767 C C . SER A 1 94 ? 6.417 -8.669 -3.720 1.00 90.94 94 SER A C 1
ATOM 769 O O . SER A 1 94 ? 7.038 -9.285 -4.583 1.00 90.94 94 SER A O 1
ATOM 771 N N . TYR A 1 95 ? 5.161 -8.250 -3.896 1.00 89.56 95 TYR A N 1
ATOM 772 C CA . TYR A 1 95 ? 4.407 -8.515 -5.115 1.00 89.56 95 TYR A CA 1
ATOM 773 C C . TYR A 1 95 ? 5.017 -7.842 -6.351 1.00 89.56 95 TYR A C 1
ATOM 775 O O . TYR A 1 95 ? 5.171 -8.471 -7.396 1.00 89.56 95 TYR A O 1
ATOM 783 N N . LEU A 1 96 ? 5.400 -6.566 -6.234 1.00 87.25 96 LEU A N 1
ATOM 784 C CA . LEU A 1 96 ? 6.081 -5.833 -7.304 1.00 87.25 96 LEU A CA 1
ATOM 785 C C . LEU A 1 96 ? 7.384 -6.503 -7.719 1.00 87.25 96 LEU A C 1
ATOM 787 O O . LEU A 1 96 ? 7.680 -6.581 -8.908 1.00 87.25 96 LEU A O 1
ATOM 791 N N . PHE A 1 97 ? 8.160 -6.967 -6.744 1.00 87.00 97 PHE A N 1
ATOM 792 C CA . PHE A 1 97 ? 9.437 -7.599 -7.015 1.00 87.00 97 PHE A CA 1
ATOM 793 C C . PHE A 1 97 ? 9.274 -8.861 -7.855 1.00 87.00 97 PHE A C 1
ATOM 795 O O . PHE A 1 97 ? 9.914 -8.993 -8.896 1.00 87.00 97 PHE A O 1
ATOM 802 N N . GLU A 1 98 ? 8.352 -9.737 -7.466 1.00 88.62 98 GLU A N 1
ATOM 803 C CA . GLU A 1 98 ? 8.063 -10.954 -8.217 1.00 88.62 98 GLU A CA 1
ATOM 804 C C . GLU A 1 98 ? 7.462 -10.652 -9.598 1.00 88.62 98 GLU A C 1
ATOM 806 O O . GLU A 1 98 ? 7.963 -11.117 -10.621 1.00 88.62 98 GLU A O 1
ATOM 811 N N . ARG A 1 99 ? 6.396 -9.849 -9.656 1.00 86.06 99 ARG A N 1
ATOM 812 C CA . ARG A 1 99 ? 5.634 -9.678 -10.899 1.00 86.06 99 ARG A CA 1
ATOM 813 C C . ARG A 1 99 ? 6.283 -8.710 -11.872 1.00 86.06 99 ARG A C 1
ATOM 815 O O . ARG A 1 99 ? 6.452 -9.046 -13.038 1.00 86.06 99 ARG A O 1
ATOM 822 N N . VAL A 1 100 ? 6.682 -7.531 -11.404 1.00 84.38 100 VAL A N 1
ATOM 823 C CA . VAL A 1 100 ? 7.200 -6.475 -12.283 1.00 84.38 100 VAL A CA 1
ATOM 824 C C . VAL A 1 100 ? 8.678 -6.680 -12.578 1.00 84.38 100 VAL A C 1
ATOM 826 O O . VAL A 1 100 ? 9.074 -6.598 -13.739 1.00 84.38 100 VAL A O 1
ATOM 829 N N . PHE A 1 101 ? 9.500 -6.934 -11.557 1.00 83.25 101 PHE A N 1
ATOM 830 C CA . PHE A 1 101 ? 10.953 -6.970 -11.748 1.00 83.25 101 PHE A CA 1
ATOM 831 C C . PHE A 1 101 ? 11.469 -8.327 -12.232 1.00 83.25 101 PHE A C 1
ATOM 833 O O . PHE A 1 101 ? 12.367 -8.343 -13.069 1.00 83.25 101 PHE A O 1
ATOM 840 N N . ILE A 1 102 ? 10.902 -9.446 -11.768 1.00 85.00 102 ILE A N 1
ATOM 841 C CA . ILE A 1 102 ? 11.323 -10.783 -12.220 1.00 85.00 102 ILE A CA 1
ATOM 842 C C . ILE A 1 102 ? 10.555 -11.222 -13.472 1.00 85.00 102 ILE A C 1
ATOM 844 O O . ILE A 1 102 ? 11.177 -11.626 -14.453 1.00 85.00 102 ILE A O 1
ATOM 848 N N . LEU A 1 103 ? 9.218 -11.160 -13.455 1.00 85.94 103 LEU A N 1
ATOM 849 C CA . LEU A 1 103 ? 8.387 -11.683 -14.553 1.00 85.94 103 LEU A CA 1
ATOM 850 C C . LEU A 1 103 ? 8.086 -10.659 -15.662 1.00 85.94 103 LEU A C 1
ATOM 852 O O . LEU A 1 103 ? 7.642 -11.046 -16.742 1.00 85.94 103 LEU A O 1
ATOM 856 N N . GLY A 1 104 ? 8.322 -9.362 -15.432 1.00 82.06 104 GLY A N 1
ATOM 857 C CA . GLY A 1 104 ? 8.015 -8.299 -16.403 1.00 82.06 104 GLY A CA 1
ATOM 858 C C . GLY A 1 104 ? 6.515 -8.012 -16.583 1.00 82.06 104 GLY A C 1
ATOM 859 O O . GLY A 1 104 ? 6.119 -7.275 -17.494 1.00 82.06 104 GLY A O 1
ATOM 860 N N . GLU A 1 105 ? 5.668 -8.574 -15.721 1.00 84.81 105 GLU A N 1
ATOM 861 C CA . GLU A 1 105 ? 4.225 -8.355 -15.709 1.00 84.81 105 GLU A CA 1
ATOM 862 C C . GLU A 1 105 ? 3.921 -6.943 -15.201 1.00 84.81 105 GLU A C 1
ATOM 864 O O . GLU A 1 105 ? 4.450 -6.497 -14.188 1.00 84.81 105 GLU A O 1
ATOM 869 N N . HIS A 1 106 ? 3.056 -6.215 -15.899 1.00 80.25 106 HIS A N 1
ATOM 870 C CA . HIS A 1 106 ? 2.718 -4.830 -15.547 1.00 80.25 106 HIS A CA 1
ATOM 871 C C . HIS A 1 106 ? 1.218 -4.535 -15.629 1.00 80.25 106 HIS A C 1
ATOM 873 O O . HIS A 1 106 ? 0.792 -3.407 -15.382 1.00 80.25 106 HIS A O 1
ATOM 879 N N . GLU A 1 107 ? 0.416 -5.550 -15.946 1.00 83.69 107 GLU A N 1
ATOM 880 C CA . GLU A 1 107 ? -1.038 -5.490 -15.891 1.00 83.69 107 GLU A CA 1
ATOM 881 C C . GLU A 1 107 ? -1.536 -6.034 -14.552 1.00 83.69 107 GLU A C 1
ATOM 883 O O . GLU A 1 107 ? -1.036 -7.036 -14.040 1.00 83.69 107 GLU A O 1
ATOM 888 N N . LEU A 1 108 ? -2.545 -5.377 -13.979 1.00 82.69 108 LEU A N 1
ATOM 889 C CA . LEU A 1 108 ? -3.167 -5.841 -12.744 1.00 82.69 108 LEU A CA 1
ATOM 890 C C . LEU A 1 108 ? -4.180 -6.949 -13.060 1.00 82.69 108 LEU A C 1
ATOM 892 O O . LEU A 1 108 ? -5.366 -6.674 -13.268 1.00 82.69 108 LEU A O 1
ATOM 896 N N . SER A 1 109 ? -3.711 -8.195 -13.097 1.00 86.00 109 SER A N 1
ATOM 897 C CA . SER A 1 109 ? -4.562 -9.368 -13.332 1.00 86.00 109 SER A CA 1
ATOM 898 C C . SER A 1 109 ? -5.613 -9.561 -12.228 1.00 86.00 109 SER A C 1
ATOM 900 O O . SER A 1 109 ? -5.477 -9.051 -11.113 1.00 86.00 109 SER A O 1
ATOM 902 N N . GLU A 1 110 ? -6.659 -10.346 -12.502 1.00 88.38 110 GLU A N 1
ATOM 903 C CA . GLU A 1 110 ? -7.644 -10.720 -11.472 1.00 88.38 110 GLU A CA 1
ATOM 904 C C . GLU A 1 110 ? -7.006 -11.491 -10.308 1.00 88.38 110 GLU A C 1
ATOM 906 O O . GLU A 1 110 ? -7.387 -11.294 -9.155 1.00 88.38 110 GLU A O 1
ATOM 911 N N . ASP A 1 111 ? -5.976 -12.297 -10.575 1.00 86.88 111 ASP A N 1
ATOM 912 C CA . ASP A 1 111 ? -5.184 -12.947 -9.526 1.00 86.88 111 ASP A CA 1
ATOM 913 C C . ASP A 1 111 ? -4.442 -11.935 -8.654 1.00 86.88 111 ASP A C 1
ATOM 915 O O . ASP A 1 111 ? -4.483 -12.046 -7.429 1.00 86.88 111 ASP A O 1
ATOM 919 N N . SER A 1 112 ? -3.854 -10.898 -9.262 1.00 85.75 112 SER A N 1
ATOM 920 C CA . SER A 1 112 ? -3.213 -9.791 -8.536 1.00 85.75 112 SER A CA 1
ATOM 921 C C . SER A 1 112 ? -4.203 -9.112 -7.591 1.00 85.75 112 SER A C 1
ATOM 923 O O . SER A 1 112 ? -3.911 -8.867 -6.421 1.00 85.75 112 SER A O 1
ATOM 925 N N . LYS A 1 113 ? -5.410 -8.824 -8.095 1.00 90.06 113 LYS A N 1
ATOM 926 C CA . LYS A 1 113 ? -6.473 -8.191 -7.309 1.00 90.06 113 LYS A CA 1
ATOM 927 C C . LYS A 1 113 ? -6.891 -9.082 -6.147 1.00 90.06 113 LYS A C 1
ATOM 929 O O . LYS A 1 113 ? -6.962 -8.597 -5.022 1.00 90.06 113 LYS A O 1
ATOM 934 N N . ARG A 1 114 ? -7.125 -10.375 -6.395 1.00 92.19 114 ARG A N 1
ATOM 935 C CA . ARG A 1 114 ? -7.462 -11.346 -5.343 1.00 92.19 114 ARG A CA 1
ATOM 936 C C . ARG A 1 114 ? -6.367 -11.441 -4.286 1.00 92.19 114 ARG A C 1
ATOM 938 O O . ARG A 1 114 ? -6.688 -11.417 -3.103 1.00 92.19 114 ARG A O 1
ATOM 945 N N . TYR A 1 115 ? -5.103 -11.484 -4.703 1.00 90.00 115 TYR A N 1
ATOM 946 C CA . TYR A 1 115 ? -3.956 -11.496 -3.799 1.00 90.00 115 TYR A CA 1
ATOM 947 C C . TYR A 1 115 ? -3.949 -10.265 -2.885 1.00 90.00 115 TYR A C 1
ATOM 949 O O . TYR A 1 115 ? -3.872 -10.407 -1.665 1.00 90.00 115 TYR A O 1
ATOM 957 N N . PHE A 1 116 ? -4.087 -9.059 -3.442 1.00 91.19 116 PHE A N 1
ATOM 958 C CA . PHE A 1 116 ? -4.105 -7.836 -2.639 1.00 91.19 116 PHE A CA 1
ATOM 959 C C . PHE A 1 116 ? -5.295 -7.770 -1.682 1.00 91.19 116 PHE A C 1
ATOM 961 O O . PHE A 1 116 ? -5.119 -7.394 -0.526 1.00 91.19 116 PHE A O 1
ATOM 968 N N . LEU A 1 117 ? -6.488 -8.161 -2.136 1.00 94.44 117 LEU A N 1
ATOM 969 C CA . LEU A 1 117 ? -7.684 -8.172 -1.293 1.00 94.44 117 LEU A CA 1
ATOM 970 C C . LEU A 1 117 ? -7.545 -9.153 -0.126 1.00 94.44 117 LEU A C 1
ATOM 972 O O . LEU A 1 117 ? -7.780 -8.759 1.011 1.00 94.44 117 LEU A O 1
ATOM 976 N N . ALA A 1 118 ? -7.090 -10.382 -0.384 1.00 95.00 118 ALA A N 1
ATOM 977 C CA . ALA A 1 118 ? -6.882 -11.380 0.663 1.00 95.00 118 ALA A CA 1
ATOM 978 C C . ALA A 1 118 ? -5.854 -10.919 1.708 1.00 95.00 118 ALA A C 1
ATOM 980 O O . ALA A 1 118 ? -6.055 -11.112 2.904 1.00 95.00 118 ALA A O 1
ATOM 981 N N . ASN A 1 119 ? -4.773 -10.264 1.274 1.00 94.12 119 ASN A N 1
ATOM 982 C CA . ASN A 1 119 ? -3.770 -9.732 2.193 1.00 94.12 119 ASN A CA 1
ATOM 983 C C . ASN A 1 119 ? -4.279 -8.528 2.999 1.00 94.12 119 ASN A C 1
ATOM 985 O O . ASN A 1 119 ? -3.958 -8.415 4.178 1.00 94.12 119 ASN A O 1
ATOM 989 N N . ILE A 1 120 ? -5.084 -7.643 2.400 1.00 95.31 120 ILE A N 1
ATOM 990 C CA . ILE A 1 120 ? -5.749 -6.561 3.142 1.00 95.31 120 ILE A CA 1
ATOM 991 C C . ILE A 1 120 ? -6.672 -7.144 4.210 1.00 95.31 120 ILE A C 1
ATOM 993 O O . ILE A 1 120 ? -6.632 -6.697 5.354 1.00 95.31 120 ILE A O 1
ATOM 997 N N . ASP A 1 121 ? -7.481 -8.138 3.848 1.00 95.69 121 ASP A N 1
ATOM 998 C CA . ASP A 1 121 ? -8.417 -8.771 4.774 1.00 95.69 121 ASP A CA 1
ATOM 999 C C . ASP A 1 121 ? -7.664 -9.423 5.945 1.00 95.69 121 ASP A C 1
ATOM 1001 O O . ASP A 1 121 ? -7.990 -9.163 7.102 1.00 95.69 121 ASP A O 1
ATOM 1005 N N . PHE A 1 122 ? -6.567 -10.130 5.660 1.00 95.94 122 PHE A N 1
ATOM 1006 C CA . PHE A 1 122 ? -5.685 -10.701 6.681 1.00 95.94 122 PHE A CA 1
ATOM 1007 C C . PHE A 1 122 ? -5.058 -9.645 7.609 1.00 95.94 122 PHE A C 1
ATOM 1009 O O . PHE A 1 122 ? -5.034 -9.812 8.830 1.00 95.94 122 PHE A O 1
ATOM 1016 N N . LEU A 1 123 ? -4.561 -8.531 7.061 1.00 95.19 123 LEU A N 1
ATOM 1017 C CA . LEU A 1 123 ? -4.029 -7.439 7.881 1.00 95.19 123 LEU A CA 1
ATOM 1018 C C . LEU A 1 123 ? -5.110 -6.849 8.794 1.00 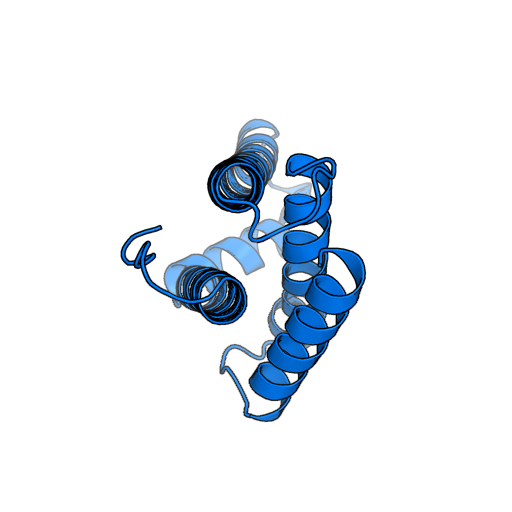95.19 123 LEU A C 1
ATOM 1020 O O . LEU A 1 123 ? -4.853 -6.589 9.969 1.00 95.19 123 LEU A O 1
ATOM 1024 N N . LEU A 1 124 ? -6.329 -6.672 8.285 1.00 95.62 124 LEU A N 1
ATOM 1025 C CA . LEU A 1 124 ? -7.440 -6.132 9.063 1.00 95.62 124 LEU A CA 1
ATOM 1026 C C . LEU A 1 124 ? -7.881 -7.054 10.202 1.00 95.62 124 LEU A C 1
ATOM 1028 O O . LEU A 1 124 ? -8.277 -6.537 11.242 1.00 95.62 124 LEU A O 1
ATOM 1032 N N . GLU A 1 125 ? -7.774 -8.376 10.057 1.00 95.56 125 GLU A N 1
ATOM 1033 C CA . GLU A 1 125 ? -8.002 -9.320 11.166 1.00 95.56 125 GLU A CA 1
ATOM 1034 C C . GLU A 1 125 ? -7.015 -9.107 12.322 1.00 95.56 125 GLU A C 1
ATOM 1036 O O . GLU A 1 125 ? -7.350 -9.318 13.487 1.00 95.56 125 GLU A O 1
ATOM 1041 N N . CYS A 1 126 ? -5.797 -8.660 12.013 1.00 93.31 126 CYS A N 1
ATOM 1042 C CA . CYS A 1 126 ? -4.778 -8.360 13.013 1.00 93.31 126 CYS A CA 1
ATOM 1043 C C . CYS A 1 126 ? -4.955 -6.964 13.635 1.00 93.31 126 CYS A C 1
ATOM 1045 O O . CYS A 1 126 ? -4.542 -6.732 14.776 1.00 93.31 126 CYS A O 1
ATOM 1047 N N . TRP A 1 127 ? -5.517 -6.020 12.877 1.00 94.81 127 TRP A N 1
ATOM 1048 C CA . TRP A 1 127 ? -5.575 -4.601 13.235 1.00 94.81 127 TRP A CA 1
ATOM 1049 C C . TRP A 1 127 ? -6.911 -4.147 13.837 1.00 94.81 127 TRP A C 1
ATOM 1051 O O . TRP A 1 127 ? -6.947 -3.078 14.445 1.00 94.81 127 TRP A O 1
ATOM 1061 N N . LYS A 1 128 ? -7.989 -4.924 13.687 1.00 88.56 128 LYS A N 1
ATOM 1062 C CA . LYS A 1 128 ? -9.304 -4.702 14.318 1.00 88.56 128 LYS A CA 1
ATOM 1063 C C . LYS A 1 128 ? -9.458 -5.539 15.574 1.00 88.56 128 LYS A C 1
ATOM 1065 O O . LYS A 1 128 ? -9.881 -5.007 16.620 1.00 88.56 128 LYS A O 1
#

Secondary structure (DSSP, 8-state):
-----TTS-HHHHHHHHHHHHHHHHHSHHHHHHHHHHHHTGGGS-HHHHHHHHHHHHHHHHHHHHHHHHHHHTTSS-S--HHHHHHHHHHHHHHHHIIIIIIS---S--HHHHHHHHHHHHHHHHHH-

Nearest PDB structures (foldseek):
  3bhq-assembly1_B  TM=7.945E-01  e=1.873E-02  Mesorhizobium japonicum MAFF 303099
  3crj-assembly2_C  TM=7.558E-01  e=1.064E-01  Haloarcula marismortui ATCC 43049
  6g87-assembly2_C  TM=7.787E-01  e=1.899E-01  Bradyrhizobium diazoefficiens
  6azh-assembly1_B  TM=7.316E-01  e=2.471E-01  Clostridium perfringens
  4kwa-assembly1_B  TM=6.946E-01  e=1.332E+00  Saccharomonospora viridis DSM 43017